Protein AF-A0A920ETT5-F1 (afdb_monomer_lite)

Secondary structure (DSSP, 8-state):
-EEEGGGEES--S--SEEE-TTSBEEE--SS--SEEE-S-----GGGGTTPPSSS--THHHHHHHHHTT--B--B-SS-EE--SSHHHHHHHHHHHHT----

Foldseek 3Di:
DKEFPVQEAPDPQQAFWAADPVQFIDGDPDRHHGIHDLPDDDDDPVLCVPPDPDDDDCVSSQVVCNVVRNHGDDYDPAHGFDCPDPVSVVRVVVCVVVPGDD

Structure (mmCIF, N/CA/C/O backbone):
data_AF-A0A920ETT5-F1
#
_entry.id   AF-A0A920ETT5-F1
#
loop_
_atom_site.group_PDB
_atom_site.id
_atom_site.type_symbol
_atom_site.label_atom_id
_atom_site.label_alt_id
_atom_site.label_comp_id
_atom_site.label_asym_id
_atom_site.label_entity_id
_atom_site.label_seq_id
_atom_site.pdbx_PDB_ins_code
_atom_site.Cartn_x
_atom_site.Cartn_y
_atom_site.Cartn_z
_atom_site.occupancy
_atom_site.B_iso_or_equiv
_atom_site.auth_seq_id
_atom_site.auth_comp_id
_atom_site.auth_asym_id
_atom_site.auth_atom_id
_atom_site.pdbx_PDB_model_num
ATOM 1 N N . MET A 1 1 ? -6.595 -2.916 -0.650 1.00 96.94 1 MET A N 1
ATOM 2 C CA . MET A 1 1 ? -6.793 -2.695 0.792 1.00 96.94 1 MET A CA 1
ATOM 3 C C . MET A 1 1 ? -5.842 -1.613 1.244 1.00 96.94 1 MET A C 1
ATOM 5 O O . MET A 1 1 ? -4.660 -1.668 0.912 1.00 96.94 1 MET A O 1
ATOM 9 N N . LEU A 1 2 ? -6.373 -0.640 1.965 1.00 98.19 2 LEU A N 1
ATOM 10 C CA . LEU A 1 2 ? -5.635 0.454 2.568 1.00 98.19 2 LEU A CA 1
ATOM 11 C C . LEU A 1 2 ? -5.594 0.268 4.076 1.00 98.19 2 LEU A C 1
ATOM 13 O O . LEU A 1 2 ? -6.589 -0.137 4.666 1.00 98.19 2 LEU A O 1
ATOM 17 N N . ALA A 1 3 ? -4.466 0.588 4.690 1.00 98.06 3 ALA A N 1
ATOM 18 C CA . ALA A 1 3 ? -4.363 0.731 6.133 1.00 98.06 3 ALA A CA 1
ATOM 19 C C . ALA A 1 3 ? -4.266 2.224 6.474 1.00 98.06 3 ALA A C 1
ATOM 21 O O . ALA A 1 3 ? -3.455 2.918 5.853 1.00 98.06 3 ALA A O 1
ATOM 22 N N . PRO A 1 4 ? -5.051 2.745 7.434 1.00 97.88 4 PRO A N 1
ATOM 23 C CA . PRO A 1 4 ? -4.809 4.077 7.973 1.00 97.88 4 PRO A CA 1
ATOM 24 C C . PRO A 1 4 ? -3.388 4.155 8.535 1.00 97.88 4 PRO A C 1
ATOM 26 O O . PRO A 1 4 ? -2.979 3.276 9.295 1.00 97.88 4 PRO A O 1
ATOM 29 N N . LEU A 1 5 ? -2.637 5.205 8.200 1.00 97.12 5 LEU A N 1
ATOM 30 C CA . LEU A 1 5 ? -1.266 5.389 8.684 1.00 97.12 5 LEU A CA 1
ATOM 31 C C . LEU A 1 5 ? -1.214 5.379 10.222 1.00 97.12 5 LEU A C 1
ATOM 33 O O . LEU A 1 5 ? -0.328 4.773 10.813 1.00 97.12 5 LEU A O 1
ATOM 37 N N . SER A 1 6 ? -2.231 5.954 10.870 1.00 96.25 6 SER A N 1
ATOM 38 C CA . SER A 1 6 ? -2.400 5.953 12.329 1.00 96.25 6 SER A CA 1
ATOM 39 C C . SER A 1 6 ? -2.634 4.569 12.946 1.00 96.25 6 SER A C 1
ATOM 41 O O . SER A 1 6 ? -2.461 4.408 14.149 1.00 96.25 6 SER A O 1
ATOM 43 N N . ALA A 1 7 ? -3.050 3.582 12.149 1.00 95.88 7 ALA A N 1
ATOM 44 C CA . ALA A 1 7 ? -3.300 2.205 12.576 1.00 95.88 7 ALA A CA 1
ATOM 45 C C . ALA A 1 7 ? -2.163 1.243 12.178 1.00 95.88 7 ALA A C 1
ATOM 47 O O . ALA A 1 7 ? -2.271 0.029 12.388 1.00 95.88 7 ALA A O 1
ATOM 48 N N . CYS A 1 8 ? -1.080 1.770 11.598 1.00 96.81 8 CYS A N 1
ATOM 49 C CA . CYS A 1 8 ? 0.085 0.994 11.199 1.00 96.81 8 CYS A CA 1
ATOM 50 C C . CYS A 1 8 ? 1.055 0.798 12.374 1.00 96.81 8 CYS A C 1
ATOM 52 O O . CYS A 1 8 ? 1.278 1.688 13.190 1.00 96.81 8 CYS A O 1
ATOM 54 N N . THR A 1 9 ? 1.670 -0.377 12.460 1.00 96.38 9 THR A N 1
ATOM 55 C CA . THR A 1 9 ? 2.752 -0.688 13.407 1.00 96.38 9 THR A CA 1
ATOM 56 C C . THR A 1 9 ? 3.957 -1.218 12.634 1.00 96.38 9 THR A C 1
ATOM 58 O O . THR A 1 9 ? 3.784 -2.004 11.706 1.00 96.38 9 THR A O 1
ATOM 61 N N . GLY A 1 10 ? 5.171 -0.787 12.990 1.00 94.69 10 GLY A N 1
ATOM 62 C CA . GLY A 1 10 ? 6.407 -1.208 12.311 1.00 94.69 10 GLY A CA 1
ATOM 63 C C . GLY A 1 10 ? 6.638 -0.576 10.930 1.00 94.69 10 GLY A C 1
ATOM 64 O O . GLY A 1 10 ? 7.531 -1.009 10.210 1.00 94.69 10 GLY A O 1
ATOM 65 N N . TYR A 1 11 ? 5.839 0.424 10.546 1.00 95.19 11 TYR A N 1
ATOM 66 C CA . TYR A 1 11 ? 5.978 1.174 9.296 1.00 95.19 11 TYR A CA 1
ATOM 67 C C . TYR A 1 11 ? 6.471 2.591 9.587 1.00 95.19 11 TYR A C 1
ATOM 69 O O . TYR A 1 11 ? 5.882 3.290 10.408 1.00 95.19 11 TYR A O 1
ATOM 77 N N . ASP A 1 12 ? 7.537 3.003 8.910 1.00 92.25 12 ASP A N 1
ATOM 78 C CA . ASP A 1 12 ? 8.230 4.287 9.075 1.00 92.25 12 ASP A CA 1
ATOM 79 C C . ASP A 1 12 ? 8.047 5.232 7.872 1.00 92.25 12 ASP A C 1
ATOM 81 O O . ASP A 1 12 ? 8.606 6.329 7.827 1.00 92.25 12 ASP A O 1
ATOM 85 N N . GLY A 1 13 ? 7.247 4.816 6.888 1.00 94.75 13 GLY A N 1
ATOM 86 C CA . GLY A 1 13 ? 6.935 5.618 5.715 1.00 94.75 13 GLY A CA 1
ATOM 87 C C . GLY A 1 13 ? 5.889 6.704 5.977 1.00 94.75 13 GLY A C 1
ATOM 88 O O . GLY A 1 13 ? 5.222 6.763 7.005 1.00 94.75 13 GLY A O 1
ATOM 89 N N . GLN A 1 14 ? 5.707 7.560 4.975 1.00 97.31 14 GLN A N 1
ATOM 90 C CA . GLN A 1 14 ? 4.820 8.729 5.028 1.00 97.31 14 GLN A CA 1
ATOM 91 C C . GLN A 1 14 ? 3.465 8.486 4.329 1.00 97.31 14 GLN A C 1
ATOM 93 O O . GLN A 1 14 ? 2.834 9.420 3.840 1.00 97.31 14 GLN A O 1
ATOM 98 N N . GLY A 1 15 ? 3.036 7.227 4.213 1.00 97.69 15 GLY A N 1
ATOM 99 C CA . GLY A 1 15 ? 1.823 6.843 3.486 1.00 97.69 15 GLY A CA 1
ATOM 100 C C . GLY A 1 15 ? 1.984 6.855 1.964 1.00 97.69 15 GLY A C 1
ATOM 101 O O . GLY A 1 15 ? 2.943 7.404 1.422 1.00 97.69 15 GLY A O 1
ATOM 102 N N . ASP A 1 16 ? 1.029 6.250 1.266 1.00 97.56 16 ASP A N 1
ATOM 103 C CA . ASP A 1 16 ? 1.085 5.988 -0.174 1.00 97.56 16 ASP A CA 1
ATOM 104 C C . ASP A 1 16 ? -0.035 6.676 -0.969 1.00 97.56 16 ASP A C 1
ATOM 106 O O . ASP A 1 16 ? 0.186 7.050 -2.128 1.00 97.56 16 ASP A O 1
ATOM 110 N N . PHE A 1 17 ? -1.230 6.818 -0.379 1.00 98.00 17 PHE A N 1
ATOM 111 C CA . PHE A 1 17 ? -2.444 7.226 -1.092 1.00 98.00 17 PHE A CA 1
ATOM 112 C C . PHE A 1 17 ? -3.330 8.198 -0.309 1.00 98.00 17 PHE A C 1
ATOM 114 O O . PHE A 1 17 ? -3.567 8.031 0.888 1.00 98.00 17 PHE A O 1
ATOM 121 N N . ASP A 1 18 ? -3.894 9.151 -1.043 1.00 97.00 18 ASP A N 1
ATOM 122 C CA . ASP A 1 18 ? -5.061 9.929 -0.641 1.00 97.00 18 ASP A CA 1
ATOM 123 C C . ASP A 1 18 ? -6.325 9.250 -1.190 1.00 97.00 18 ASP A C 1
ATOM 125 O O . ASP A 1 18 ? -6.304 8.679 -2.286 1.00 97.00 18 ASP A O 1
ATOM 129 N N . GLN A 1 19 ? -7.425 9.303 -0.435 1.00 96.56 19 GLN A N 1
ATOM 130 C CA . GLN A 1 19 ? -8.716 8.752 -0.847 1.00 96.56 19 GLN A CA 1
ATOM 131 C C . GLN A 1 19 ? -9.744 9.872 -1.012 1.00 96.56 19 GLN A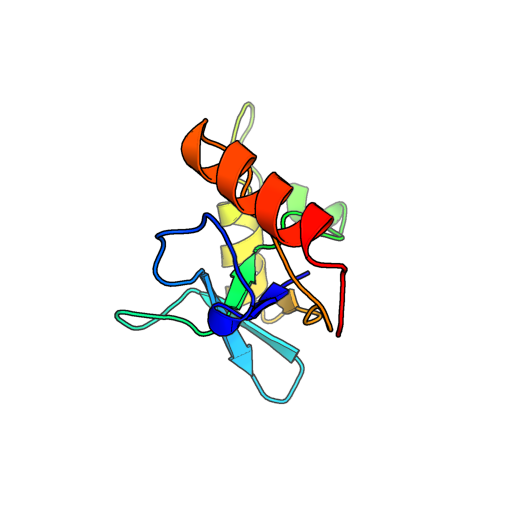 C 1
ATOM 133 O O . GLN A 1 19 ? -9.930 10.713 -0.133 1.00 96.56 19 GLN A O 1
ATOM 138 N N . HIS A 1 20 ? -10.432 9.860 -2.147 1.00 95.31 20 HIS A N 1
ATOM 139 C CA . HIS A 1 20 ? -11.558 10.735 -2.433 1.00 95.31 20 HIS A CA 1
ATOM 140 C C . HIS A 1 20 ? -12.843 10.208 -1.780 1.00 95.31 20 HIS A C 1
ATOM 142 O O . HIS A 1 20 ? -12.971 9.022 -1.487 1.00 95.31 20 HIS A O 1
ATOM 148 N N . ALA A 1 21 ? -13.843 11.077 -1.610 1.00 94.44 21 ALA A N 1
ATOM 149 C CA . ALA A 1 21 ? -15.130 10.706 -1.012 1.00 94.44 21 ALA A CA 1
ATOM 150 C C . ALA A 1 21 ? -15.885 9.596 -1.777 1.00 94.44 21 ALA A C 1
ATOM 152 O O . ALA A 1 21 ? -16.744 8.934 -1.205 1.00 94.44 21 ALA A O 1
ATOM 153 N N . ASP A 1 22 ? -15.570 9.385 -3.057 1.00 94.81 22 ASP A N 1
ATOM 154 C CA . ASP A 1 22 ? -16.127 8.322 -3.903 1.00 94.81 22 ASP A CA 1
ATOM 155 C C . ASP A 1 22 ? -15.295 7.022 -3.884 1.00 94.81 22 ASP A C 1
ATOM 157 O O . ASP A 1 22 ? -15.524 6.119 -4.690 1.00 94.81 22 ASP A O 1
ATOM 161 N N . GLY A 1 23 ? -14.309 6.928 -2.987 1.00 95.44 23 GLY A N 1
ATOM 162 C CA . GLY A 1 23 ? -13.438 5.767 -2.818 1.00 95.44 23 GLY A CA 1
ATOM 163 C C . GLY A 1 23 ? -12.280 5.681 -3.815 1.00 95.44 23 GLY A C 1
ATOM 164 O O . GLY A 1 23 ? -11.463 4.760 -3.706 1.00 95.44 23 GLY A O 1
ATOM 165 N N . ARG A 1 24 ? -12.169 6.617 -4.771 1.00 97.94 24 ARG A N 1
ATOM 166 C CA . ARG A 1 24 ? -11.028 6.673 -5.699 1.00 97.94 24 ARG A CA 1
ATOM 167 C C . ARG A 1 24 ? -9.755 7.061 -4.971 1.00 97.94 24 ARG A C 1
ATOM 169 O O . ARG A 1 24 ? -9.797 7.803 -3.993 1.00 97.94 24 ARG A O 1
ATOM 176 N N . LEU A 1 25 ? -8.620 6.599 -5.486 1.00 98.06 25 LEU A N 1
ATOM 177 C CA . LEU A 1 25 ? -7.308 6.893 -4.918 1.00 98.06 25 LEU A CA 1
ATOM 178 C C . LEU A 1 25 ? -6.444 7.728 -5.852 1.00 98.06 25 LEU A C 1
ATOM 180 O O . LEU A 1 25 ? -6.426 7.517 -7.067 1.00 98.06 25 LEU A O 1
ATOM 184 N N . THR A 1 26 ? -5.636 8.590 -5.247 1.00 95.81 26 THR A N 1
ATOM 185 C CA . THR A 1 26 ? -4.489 9.242 -5.882 1.00 95.81 26 THR A CA 1
ATOM 186 C C . THR A 1 26 ? -3.228 8.940 -5.094 1.00 95.81 26 THR A C 1
ATOM 188 O O . THR A 1 26 ? -3.273 8.754 -3.879 1.00 95.81 26 THR A O 1
ATOM 191 N N . ARG A 1 27 ? -2.079 8.892 -5.776 1.00 95.50 27 ARG A N 1
ATOM 192 C CA . ARG A 1 27 ? -0.777 8.789 -5.099 1.00 95.50 27 ARG A CA 1
ATOM 193 C C . ARG A 1 27 ? -0.584 9.992 -4.180 1.00 95.50 27 ARG A C 1
ATOM 195 O O . ARG A 1 27 ? -1.053 11.074 -4.531 1.00 95.50 27 ARG A O 1
ATOM 202 N N . ARG A 1 28 ? 0.139 9.807 -3.073 1.00 95.75 28 ARG A N 1
ATOM 203 C CA . ARG A 1 28 ? 0.525 10.882 -2.148 1.00 95.75 28 ARG A CA 1
ATOM 204 C C . ARG A 1 28 ? 1.012 12.117 -2.913 1.00 95.75 28 ARG A C 1
ATOM 206 O O . ARG A 1 28 ? 1.999 12.034 -3.642 1.00 95.75 28 ARG A O 1
ATOM 213 N N . GLN A 1 29 ? 0.322 13.244 -2.740 1.00 91.12 29 GLN A N 1
ATOM 214 C CA . GLN A 1 29 ? 0.672 14.517 -3.392 1.00 91.12 29 GLN A CA 1
ATOM 215 C C . GLN A 1 29 ? 1.510 15.452 -2.502 1.00 91.12 29 GLN A C 1
ATOM 217 O O . GLN A 1 29 ? 2.148 16.370 -3.011 1.00 91.12 29 GLN A O 1
ATOM 222 N N . GLY A 1 30 ? 1.501 15.238 -1.183 1.00 91.94 30 GLY A N 1
ATOM 223 C CA . GLY A 1 30 ? 2.224 16.052 -0.200 1.00 91.94 30 GLY A CA 1
ATOM 224 C C . GLY A 1 30 ? 3.367 15.313 0.499 1.00 91.94 30 GLY A C 1
ATOM 225 O O . GLY A 1 30 ? 3.828 14.262 0.050 1.00 91.94 30 GLY A O 1
ATOM 226 N N . GLU A 1 31 ? 3.809 15.863 1.633 1.00 95.12 31 GLU A N 1
ATOM 227 C CA . GLU A 1 31 ? 4.800 15.212 2.50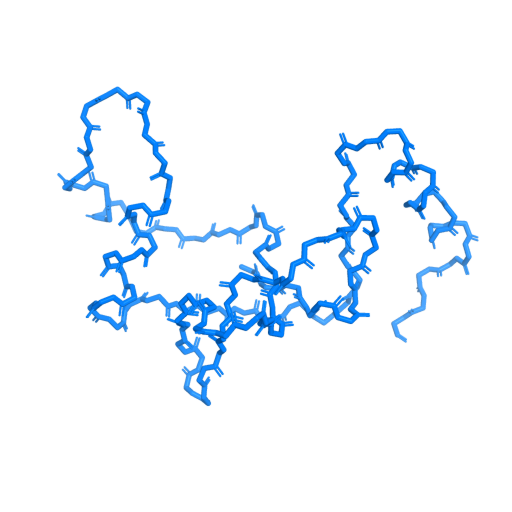2 1.00 95.12 31 GLU A CA 1
ATOM 228 C C . GLU A 1 31 ? 4.269 13.873 3.026 1.00 95.12 31 GLU A C 1
ATOM 230 O O . GLU A 1 31 ? 4.958 12.859 2.938 1.00 95.12 31 GLU A O 1
ATOM 235 N N . GLN A 1 32 ? 3.007 13.848 3.466 1.00 96.44 32 GLN A N 1
ATOM 236 C CA . GLN A 1 32 ? 2.336 12.665 4.002 1.00 96.44 32 GLN A CA 1
ATOM 237 C C . GLN A 1 32 ? 1.006 12.390 3.295 1.00 96.44 32 GLN A C 1
ATOM 239 O O . GLN A 1 32 ? 0.362 13.305 2.785 1.00 96.44 32 GLN A O 1
ATOM 244 N N . ALA A 1 33 ? 0.608 11.120 3.287 1.00 97.62 33 ALA A N 1
ATOM 245 C CA . ALA A 1 33 ? -0.711 10.646 2.890 1.00 97.62 33 ALA A CA 1
ATOM 246 C C . ALA A 1 33 ? -1.327 9.805 4.022 1.00 97.62 33 ALA A C 1
ATOM 248 O O . ALA A 1 33 ? -0.601 9.117 4.744 1.00 97.62 33 ALA A O 1
ATOM 249 N N . PRO A 1 34 ? -2.660 9.816 4.179 1.00 97.12 34 PRO A N 1
ATOM 250 C CA . PRO A 1 34 ? -3.327 9.154 5.296 1.00 97.12 34 PRO A CA 1
ATOM 251 C C . PRO A 1 34 ? -3.341 7.624 5.197 1.00 97.12 34 PRO A C 1
ATOM 253 O O . PRO A 1 34 ? -3.581 6.969 6.212 1.00 97.12 34 PRO A O 1
ATOM 256 N N . PHE A 1 35 ? -3.100 7.042 4.017 1.00 98.25 35 PHE A N 1
ATOM 257 C CA . PHE A 1 35 ? -3.260 5.604 3.799 1.00 98.25 35 PHE A CA 1
ATOM 258 C C . PHE A 1 35 ? -2.022 4.929 3.216 1.00 98.25 35 PHE A C 1
ATOM 260 O O . PHE A 1 35 ? -1.405 5.435 2.281 1.00 98.25 35 PHE A O 1
ATOM 267 N N . VAL A 1 36 ? -1.720 3.738 3.729 1.00 98.06 36 VAL A N 1
ATOM 268 C CA . VAL A 1 36 ? -0.666 2.826 3.263 1.00 98.06 36 VAL A CA 1
ATOM 269 C C . VAL A 1 36 ? -1.293 1.698 2.445 1.00 98.06 36 VAL A C 1
ATOM 271 O O . VAL A 1 36 ? -2.381 1.212 2.774 1.00 98.06 36 VAL A O 1
ATOM 274 N N . PHE A 1 37 ? -0.617 1.236 1.394 1.00 97.62 37 PHE A N 1
ATOM 275 C CA . PHE A 1 37 ? -1.032 0.021 0.697 1.00 97.62 37 PHE A CA 1
ATOM 276 C C . PHE A 1 37 ? -0.811 -1.214 1.576 1.00 97.62 37 PHE A C 1
ATOM 278 O O . PHE A 1 37 ? 0.316 -1.635 1.821 1.00 97.62 37 PHE A O 1
ATOM 285 N N . GLY A 1 38 ? -1.904 -1.851 1.998 1.00 95.81 38 GLY A N 1
ATOM 286 C CA . GLY A 1 38 ? -1.866 -2.959 2.955 1.00 95.81 38 GLY A CA 1
ATOM 287 C C . GLY A 1 38 ? -1.452 -4.319 2.379 1.00 95.81 38 GLY A C 1
ATOM 288 O O . GLY A 1 38 ? -1.573 -5.323 3.078 1.00 95.81 38 GLY A O 1
ATOM 289 N N . GLY A 1 39 ? -1.024 -4.388 1.113 1.00 94.75 39 GLY A N 1
ATOM 290 C CA . GLY A 1 39 ? -0.535 -5.617 0.469 1.00 94.75 39 GLY A CA 1
ATOM 291 C C . GLY A 1 39 ? -1.605 -6.524 -0.155 1.00 94.75 39 GLY A C 1
ATOM 292 O O . GLY A 1 39 ? -1.259 -7.508 -0.803 1.00 94.75 39 GLY A O 1
ATOM 293 N N . VAL A 1 40 ? -2.895 -6.195 -0.017 1.00 96.12 40 VAL A N 1
ATOM 294 C CA . VAL A 1 40 ? -4.009 -6.952 -0.621 1.00 96.12 40 VAL A CA 1
ATOM 295 C C . VAL A 1 40 ? -4.672 -6.128 -1.716 1.00 96.12 40 VAL A C 1
ATOM 297 O O . VAL A 1 40 ? -5.023 -4.963 -1.509 1.00 96.12 40 VAL A O 1
ATOM 300 N N . GLN A 1 41 ? -4.889 -6.743 -2.875 1.00 97.38 41 GLN A N 1
ATOM 301 C CA . GLN A 1 41 ? -5.459 -6.091 -4.048 1.00 97.38 41 GLN A CA 1
ATOM 302 C C . GLN A 1 41 ? -6.242 -7.062 -4.928 1.00 97.38 41 GLN A C 1
ATOM 304 O O . GLN A 1 41 ? -5.982 -8.263 -4.932 1.00 97.38 41 GLN A O 1
ATOM 309 N N . VAL A 1 42 ? -7.155 -6.506 -5.720 1.00 97.50 42 VAL A N 1
ATOM 310 C CA . VAL A 1 42 ? -7.850 -7.198 -6.805 1.00 97.50 42 VAL A CA 1
ATOM 311 C C . VAL A 1 42 ? -7.584 -6.404 -8.075 1.00 97.50 42 VAL A C 1
ATOM 313 O O . VAL A 1 42 ? -7.891 -5.216 -8.133 1.00 97.50 42 VAL A O 1
ATOM 316 N N . LEU A 1 43 ? -6.984 -7.047 -9.076 1.00 96.88 43 LEU A N 1
ATOM 317 C CA . LEU A 1 43 ? -6.613 -6.415 -10.340 1.00 96.88 43 LEU A CA 1
ATOM 318 C C . LEU A 1 43 ? -7.333 -7.103 -11.498 1.00 96.88 43 LEU A C 1
ATOM 320 O O . LEU A 1 43 ? -7.401 -8.329 -11.559 1.00 96.88 43 LEU A O 1
ATOM 324 N N . SER A 1 44 ? -7.853 -6.305 -12.430 1.00 96.25 44 SER A N 1
ATOM 325 C CA . SER A 1 44 ? -8.389 -6.824 -13.690 1.00 96.25 44 SER A CA 1
ATOM 326 C C . SER A 1 44 ? -7.250 -7.389 -14.548 1.00 96.25 44 SER A C 1
ATOM 328 O O . SER A 1 44 ? -6.226 -6.713 -14.669 1.00 96.25 44 SER A O 1
ATOM 330 N N . PRO A 1 45 ? -7.418 -8.544 -15.220 1.00 96.44 45 PRO A N 1
ATOM 331 C CA . PRO A 1 45 ? -6.434 -9.044 -16.182 1.00 96.44 45 PRO A CA 1
ATOM 332 C C . PRO A 1 45 ? -6.075 -8.021 -17.272 1.00 96.44 45 PRO A C 1
ATOM 334 O O . PRO A 1 45 ? -4.913 -7.907 -17.646 1.00 96.44 45 PRO A O 1
ATOM 337 N N . ALA A 1 46 ? -7.044 -7.209 -17.711 1.00 95.19 46 ALA A N 1
ATOM 338 C CA . ALA A 1 46 ? -6.827 -6.175 -18.727 1.00 95.19 46 ALA A CA 1
ATOM 339 C C . ALA A 1 46 ? -5.832 -5.084 -18.283 1.00 95.19 46 ALA A C 1
ATOM 341 O O . ALA A 1 46 ? -5.212 -4.425 -19.110 1.00 95.19 46 ALA A O 1
ATOM 342 N N . ALA A 1 47 ? -5.627 -4.909 -16.972 1.00 94.81 47 ALA A N 1
ATOM 343 C CA . ALA A 1 47 ? -4.652 -3.954 -16.450 1.00 94.81 47 ALA A CA 1
ATOM 344 C C . ALA A 1 47 ? -3.197 -4.334 -16.792 1.00 94.81 47 ALA A C 1
ATOM 346 O O . ALA A 1 47 ? -2.303 -3.497 -16.691 1.00 94.81 47 ALA A O 1
ATOM 347 N N . PHE A 1 48 ? -2.962 -5.584 -17.206 1.00 95.62 48 PHE A N 1
ATOM 348 C CA . PHE A 1 48 ? -1.644 -6.104 -17.558 1.00 95.62 48 PHE A CA 1
ATOM 349 C C . PHE A 1 48 ? -1.325 -6.004 -19.056 1.00 95.62 48 PHE A C 1
ATOM 351 O O . PHE A 1 48 ? -0.166 -6.157 -19.431 1.00 95.62 48 PHE A O 1
ATOM 358 N N . GLU A 1 49 ? -2.305 -5.712 -19.917 1.00 93.75 49 GLU A N 1
ATOM 359 C CA . GLU A 1 49 ? -2.137 -5.722 -21.383 1.00 93.75 49 GLU A CA 1
ATOM 360 C C . GLU A 1 49 ? -1.062 -4.742 -21.881 1.00 93.75 49 GLU A C 1
ATOM 362 O O . GLU A 1 49 ? -0.381 -5.021 -22.863 1.00 93.75 49 GLU A O 1
ATOM 367 N N . ALA A 1 50 ? -0.874 -3.620 -21.181 1.00 88.69 50 ALA A N 1
ATOM 368 C CA . ALA A 1 50 ? 0.114 -2.591 -21.510 1.00 88.69 50 ALA A CA 1
ATOM 369 C C . ALA A 1 50 ? 1.372 -2.631 -20.616 1.00 88.69 50 ALA A C 1
ATOM 371 O O . ALA A 1 50 ? 2.097 -1.638 -20.526 1.00 88.69 50 ALA A O 1
ATOM 372 N N . THR A 1 51 ? 1.622 -3.740 -19.909 1.00 94.06 51 THR A N 1
ATOM 373 C CA . THR A 1 51 ? 2.781 -3.851 -19.004 1.00 94.06 51 THR A CA 1
ATOM 374 C C . THR A 1 51 ? 4.068 -4.261 -19.734 1.00 94.06 51 THR A C 1
ATOM 376 O O . THR A 1 51 ? 4.008 -4.914 -20.777 1.00 94.06 51 THR A O 1
ATOM 379 N N . PRO A 1 52 ? 5.255 -3.870 -19.223 1.00 93.88 52 PRO A N 1
ATOM 380 C CA . PRO A 1 52 ? 6.530 -4.270 -19.813 1.00 93.88 52 PRO A CA 1
ATOM 381 C C . PRO A 1 52 ? 6.751 -5.786 -19.797 1.00 93.88 52 PRO A C 1
ATOM 383 O O . PRO A 1 52 ? 6.320 -6.486 -18.884 1.00 93.88 52 PRO A O 1
ATOM 386 N N . ASN A 1 53 ? 7.526 -6.281 -20.764 1.00 92.94 53 ASN A N 1
ATOM 387 C CA . ASN A 1 53 ? 8.026 -7.655 -20.725 1.00 92.94 53 ASN A CA 1
ATOM 388 C C . ASN A 1 53 ? 9.041 -7.833 -19.582 1.00 92.94 53 ASN A C 1
ATOM 390 O O . ASN A 1 53 ? 9.923 -6.994 -19.395 1.00 92.94 53 ASN A O 1
ATOM 394 N N . GLY A 1 54 ? 8.975 -8.968 -18.881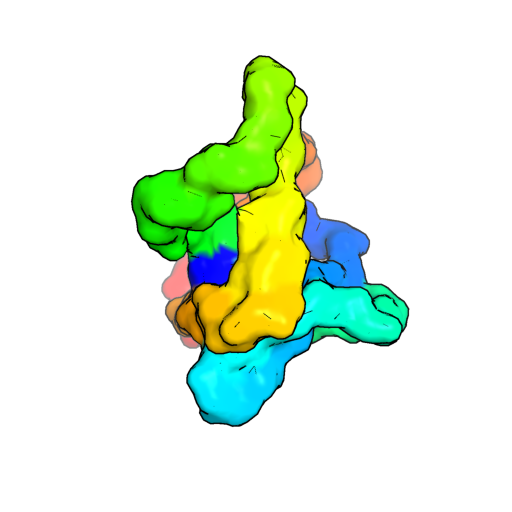 1.00 95.25 54 GLY A N 1
ATOM 395 C CA . GLY A 1 54 ? 9.884 -9.292 -17.775 1.00 95.25 54 GLY A CA 1
ATOM 396 C C . GLY A 1 54 ? 9.396 -8.775 -16.419 1.00 95.25 54 GLY A C 1
ATOM 397 O O . GLY A 1 54 ? 8.205 -8.561 -16.220 1.00 95.25 54 GLY A O 1
ATOM 398 N N . ALA A 1 55 ? 10.308 -8.625 -15.455 1.00 96.69 55 ALA A N 1
ATOM 399 C CA . ALA A 1 55 ? 9.963 -8.096 -14.137 1.00 96.69 55 ALA A CA 1
ATOM 400 C C . ALA A 1 55 ? 9.686 -6.586 -14.213 1.00 96.69 55 ALA A C 1
ATOM 402 O O . ALA A 1 55 ? 10.503 -5.828 -14.736 1.00 96.69 55 ALA A O 1
ATOM 403 N N . PHE A 1 56 ? 8.560 -6.145 -13.653 1.00 96.25 56 PHE A N 1
ATOM 404 C CA . PHE A 1 56 ? 8.176 -4.734 -13.595 1.00 96.25 56 PHE A CA 1
ATOM 405 C C . PHE A 1 56 ? 7.488 -4.392 -12.268 1.00 96.25 56 PHE A C 1
ATOM 407 O O . PHE A 1 56 ? 7.037 -5.268 -11.529 1.00 96.25 56 PHE A O 1
ATOM 414 N N . SER A 1 57 ? 7.405 -3.095 -11.960 1.00 95.75 57 SER A N 1
ATOM 415 C CA . SER A 1 57 ? 6.707 -2.601 -10.771 1.00 95.75 57 SER A CA 1
ATOM 416 C C . SER A 1 57 ? 5.200 -2.502 -11.002 1.00 95.75 57 SER A C 1
ATOM 418 O O . SER A 1 57 ? 4.754 -1.883 -11.968 1.00 95.75 57 SER A O 1
ATOM 420 N N . LEU A 1 58 ? 4.403 -2.999 -10.056 1.00 95.94 58 LEU A N 1
ATOM 421 C CA . LEU A 1 58 ? 2.946 -2.822 -10.069 1.00 95.94 58 LEU A CA 1
ATOM 422 C C . LEU A 1 58 ? 2.505 -1.353 -9.995 1.00 95.94 58 LEU A C 1
ATOM 424 O O . LEU A 1 58 ? 1.376 -1.045 -10.368 1.00 95.94 58 LEU A O 1
ATOM 428 N N . ASN A 1 59 ? 3.394 -0.434 -9.603 1.00 95.12 59 ASN A N 1
ATOM 429 C CA . ASN A 1 59 ? 3.094 0.995 -9.633 1.00 95.12 59 ASN A CA 1
ATOM 430 C C . ASN A 1 59 ? 2.690 1.480 -11.032 1.00 95.12 59 ASN A C 1
ATOM 432 O O . ASN A 1 59 ? 1.820 2.333 -11.120 1.00 95.12 59 ASN A O 1
ATOM 436 N N . HIS A 1 60 ? 3.198 0.880 -12.118 1.00 95.06 60 HIS A N 1
ATOM 437 C CA . HIS A 1 60 ? 2.742 1.217 -13.475 1.00 95.06 60 HIS A CA 1
ATOM 438 C C . HIS A 1 60 ? 1.235 0.999 -13.663 1.00 95.06 60 HIS A C 1
ATOM 440 O O . HIS A 1 60 ? 0.558 1.812 -14.293 1.00 95.06 60 HIS A O 1
ATOM 446 N N . ILE A 1 61 ? 0.703 -0.081 -13.087 1.00 96.19 61 ILE A N 1
ATOM 447 C CA . ILE A 1 61 ? -0.727 -0.386 -13.131 1.00 96.19 61 ILE A CA 1
ATOM 448 C C . ILE A 1 61 ? -1.500 0.616 -12.272 1.00 96.19 61 ILE A C 1
ATOM 450 O O . ILE A 1 61 ? -2.525 1.132 -12.712 1.00 96.19 61 ILE A O 1
ATOM 454 N N . TYR A 1 62 ? -1.007 0.923 -11.069 1.00 96.38 62 TYR A N 1
ATOM 455 C CA . TYR A 1 62 ? -1.672 1.868 -10.169 1.00 96.38 62 TYR A CA 1
ATOM 456 C C . TYR A 1 62 ? -1.713 3.278 -10.753 1.00 96.38 62 TYR A C 1
ATOM 458 O O . TYR A 1 62 ? -2.760 3.915 -10.712 1.00 96.38 62 TYR A O 1
ATOM 466 N N . ASP A 1 63 ? -0.613 3.743 -11.338 1.00 94.75 63 ASP A N 1
ATOM 467 C CA . ASP A 1 63 ? -0.515 5.076 -11.924 1.00 94.75 63 ASP A CA 1
ATOM 468 C C . ASP A 1 63 ? -1.434 5.193 -13.157 1.00 94.75 63 ASP A C 1
ATOM 470 O O . ASP A 1 63 ? -2.171 6.171 -13.291 1.00 94.75 63 ASP A O 1
ATOM 474 N N . SER A 1 64 ? -1.488 4.161 -14.011 1.00 95.12 64 SER A N 1
ATOM 475 C CA . SER A 1 64 ? -2.425 4.100 -15.147 1.00 95.12 64 SER A CA 1
ATOM 476 C C . SER A 1 64 ? -3.892 4.067 -14.694 1.00 95.12 64 SER A C 1
ATOM 478 O O . SER A 1 64 ? -4.742 4.799 -15.216 1.00 95.12 64 SER A O 1
ATOM 480 N N . ALA A 1 65 ? -4.201 3.260 -13.676 1.00 96.38 65 ALA A N 1
ATOM 481 C CA . ALA A 1 65 ? -5.536 3.188 -13.100 1.00 96.38 65 ALA A CA 1
ATOM 482 C C . ALA A 1 65 ? -5.934 4.514 -12.434 1.00 96.38 65 ALA A C 1
ATOM 484 O O . ALA A 1 65 ? -7.064 4.961 -12.607 1.00 96.38 65 ALA A O 1
ATOM 485 N N . ALA A 1 66 ? -5.029 5.190 -11.724 1.00 95.94 66 ALA A N 1
ATOM 486 C CA . ALA A 1 66 ? -5.292 6.498 -11.129 1.00 95.94 66 ALA A CA 1
ATOM 487 C C . ALA A 1 66 ? -5.571 7.553 -12.212 1.00 95.94 66 ALA A C 1
ATOM 489 O O . ALA A 1 66 ? -6.583 8.253 -12.139 1.00 95.94 66 ALA A O 1
ATOM 490 N N . ALA A 1 67 ? -4.746 7.597 -13.267 1.00 94.44 67 ALA A N 1
ATOM 491 C CA . ALA A 1 67 ? -4.897 8.528 -14.388 1.00 94.44 67 ALA A CA 1
ATOM 492 C C . ALA A 1 67 ? -6.230 8.362 -15.140 1.00 94.44 67 ALA A C 1
ATOM 494 O O . ALA A 1 67 ? -6.798 9.335 -15.629 1.00 94.44 67 ALA A O 1
ATOM 495 N N . THR A 1 68 ? -6.754 7.136 -15.206 1.00 94.88 68 THR A N 1
ATOM 496 C CA . THR A 1 68 ? -8.038 6.818 -15.857 1.00 94.88 68 THR A CA 1
ATOM 497 C C . THR A 1 68 ? -9.221 6.763 -14.890 1.00 94.88 68 THR A C 1
ATOM 499 O O . THR A 1 68 ? -10.349 6.493 -15.301 1.00 94.88 68 THR A O 1
ATOM 502 N N . GLY A 1 69 ? -8.995 7.023 -13.600 1.00 95.38 69 GLY A N 1
ATOM 503 C CA . GLY A 1 69 ? -10.048 7.022 -12.593 1.00 95.38 69 GLY A CA 1
ATOM 504 C C . GLY A 1 69 ? -10.592 5.662 -12.197 1.00 95.38 69 GLY A C 1
ATOM 505 O O . GLY A 1 69 ? -11.747 5.545 -11.805 1.00 95.38 69 GLY A O 1
ATOM 506 N N . ARG A 1 70 ? -9.762 4.634 -12.328 1.00 96.81 70 ARG A N 1
ATOM 507 C CA . ARG A 1 70 ? -10.083 3.231 -12.076 1.00 96.81 70 ARG A CA 1
ATOM 508 C C . ARG A 1 70 ? -9.367 2.651 -10.859 1.00 96.81 70 ARG A C 1
ATOM 510 O O . ARG A 1 70 ? -9.537 1.466 -10.587 1.00 96.81 70 ARG A O 1
ATOM 517 N N . LEU A 1 71 ? -8.589 3.456 -10.136 1.00 98.19 71 LEU A N 1
ATOM 518 C CA . LEU A 1 71 ? -7.954 3.052 -8.885 1.00 98.19 71 LEU A CA 1
ATOM 519 C C . LEU A 1 71 ? -8.860 3.384 -7.694 1.00 98.19 71 LEU A C 1
ATOM 521 O O . LEU A 1 71 ? -9.181 4.550 -7.469 1.00 98.19 71 LEU A O 1
ATOM 525 N N . TYR A 1 72 ? -9.230 2.357 -6.932 1.00 98.31 72 TYR A N 1
ATOM 526 C CA . TYR A 1 72 ? -10.094 2.447 -5.753 1.00 98.31 72 TYR A CA 1
ATOM 527 C C . TYR A 1 72 ? -9.452 1.739 -4.560 1.00 98.31 72 TYR A C 1
ATOM 529 O O . TYR A 1 72 ? -8.616 0.846 -4.731 1.00 98.31 72 TYR A O 1
ATOM 537 N N . GLY A 1 73 ? -9.858 2.127 -3.354 1.00 96.88 73 GLY A N 1
ATOM 538 C CA . GLY A 1 73 ? -9.379 1.533 -2.113 1.00 96.88 73 GLY A CA 1
ATOM 539 C C . GLY A 1 73 ? -10.506 1.241 -1.140 1.00 96.88 73 GLY A C 1
ATOM 540 O O . GLY A 1 73 ? -11.395 2.059 -0.961 1.00 96.88 73 GLY A O 1
ATOM 541 N N . GLU A 1 74 ? -10.401 0.097 -0.472 1.00 96.75 74 GLU A N 1
ATOM 542 C CA . GLU A 1 74 ? -11.179 -0.231 0.723 1.00 96.75 74 GLU A CA 1
ATOM 543 C C . GLU A 1 74 ? -10.271 -0.095 1.942 1.00 96.75 74 GLU A C 1
ATOM 545 O O . GLU A 1 74 ? -9.165 -0.658 1.947 1.00 96.75 74 GLU A O 1
ATOM 550 N N . VAL A 1 75 ? -10.719 0.671 2.937 1.00 97.12 75 VAL A N 1
ATOM 551 C CA . 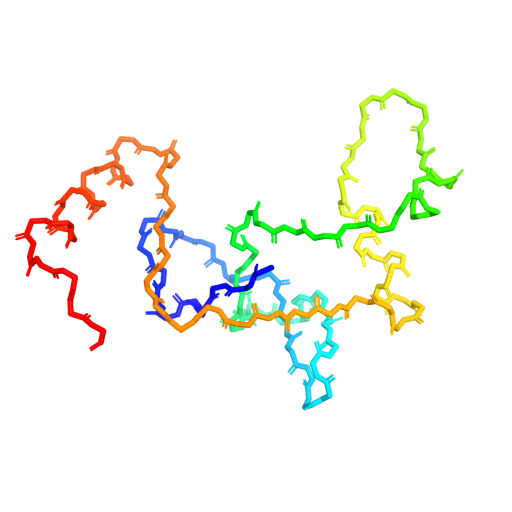VAL A 1 75 ? -9.970 0.947 4.169 1.00 97.12 75 VAL A CA 1
ATOM 552 C C . VAL A 1 75 ? -10.211 -0.179 5.167 1.00 97.12 75 VAL A C 1
ATOM 554 O O . VAL A 1 75 ? -11.348 -0.546 5.447 1.00 97.12 75 VAL A O 1
ATOM 557 N N . LEU A 1 76 ? -9.124 -0.735 5.694 1.00 96.81 76 LEU A N 1
ATOM 558 C CA . LEU A 1 76 ? -9.156 -1.727 6.756 1.00 96.81 76 LEU A CA 1
ATOM 559 C C . LEU A 1 76 ? -9.699 -1.092 8.040 1.00 96.81 76 LEU A C 1
ATOM 561 O O . LEU A 1 76 ? -9.095 -0.160 8.573 1.00 96.81 76 LEU A O 1
ATOM 565 N N . ASP A 1 77 ? -10.788 -1.654 8.555 1.00 95.06 77 ASP A N 1
ATOM 566 C CA . ASP A 1 77 ? -11.253 -1.416 9.920 1.00 95.06 77 ASP A CA 1
ATOM 567 C C . ASP A 1 77 ? -10.507 -2.356 10.876 1.00 95.06 77 ASP A C 1
ATOM 569 O O . ASP A 1 77 ? -10.936 -3.476 11.163 1.00 95.06 77 ASP A O 1
ATOM 573 N N . GLY A 1 78 ? -9.297 -1.948 11.255 1.00 92.38 78 GLY A N 1
ATOM 574 C CA . GLY A 1 78 ? -8.426 -2.731 12.119 1.00 92.38 78 GLY A CA 1
ATOM 575 C C . GLY A 1 78 ? -6.965 -2.304 12.051 1.00 92.38 78 GLY A C 1
ATOM 576 O O . GLY A 1 78 ? -6.594 -1.304 11.433 1.00 92.38 78 GLY A O 1
ATOM 577 N N . ARG A 1 79 ? -6.111 -3.095 12.703 1.00 93.38 79 ARG A N 1
ATOM 578 C CA . ARG A 1 79 ? -4.667 -2.848 12.768 1.00 93.38 79 ARG A CA 1
ATOM 579 C C . ARG A 1 79 ? -3.941 -3.474 11.588 1.00 93.38 79 ARG A C 1
ATOM 581 O O . ARG A 1 79 ? -4.226 -4.606 11.201 1.00 93.38 79 ARG A O 1
ATOM 588 N N . TRP A 1 80 ? -2.933 -2.772 11.083 1.00 96.56 80 TRP A N 1
ATOM 589 C CA . TRP A 1 80 ? -2.016 -3.300 10.078 1.00 96.56 80 TRP A CA 1
ATOM 590 C C . TRP A 1 80 ? -0.581 -3.274 10.604 1.00 96.56 80 TRP A C 1
ATOM 592 O O . TRP A 1 80 ? -0.163 -2.332 11.275 1.00 96.56 80 TRP A O 1
ATOM 602 N N . MET A 1 81 ? 0.180 -4.328 10.324 1.00 96.44 81 MET A N 1
ATOM 603 C CA . MET A 1 81 ? 1.531 -4.511 10.850 1.00 96.44 81 MET A CA 1
ATOM 604 C C . MET A 1 81 ? 2.502 -4.729 9.694 1.00 96.44 81 MET A C 1
ATOM 606 O O . MET A 1 81 ? 2.341 -5.672 8.917 1.00 96.44 81 MET A O 1
ATOM 610 N N . HIS A 1 82 ? 3.523 -3.880 9.596 1.00 96.12 82 HIS A N 1
ATOM 611 C CA . HIS A 1 82 ? 4.635 -4.083 8.683 1.00 96.12 82 HIS A CA 1
ATOM 612 C C . HIS A 1 82 ? 5.712 -4.926 9.364 1.00 96.12 82 HIS A C 1
ATOM 614 O O . HIS A 1 82 ? 6.387 -4.485 10.290 1.00 96.12 82 HIS A O 1
ATOM 620 N N . VAL A 1 83 ? 5.867 -6.163 8.898 1.00 96.12 83 VAL A N 1
ATOM 621 C CA . VAL A 1 83 ? 6.749 -7.166 9.514 1.00 96.12 83 VAL A CA 1
ATOM 622 C C . VAL A 1 83 ? 7.916 -7.484 8.573 1.00 96.12 83 VAL A C 1
ATOM 624 O O . VAL A 1 83 ? 8.122 -8.625 8.168 1.00 96.12 83 VAL A O 1
ATOM 627 N N . GLY A 1 84 ? 8.626 -6.438 8.136 1.00 92.88 84 GLY A N 1
ATOM 628 C CA . GLY A 1 84 ? 9.744 -6.538 7.184 1.00 92.88 84 GLY A CA 1
ATOM 629 C C . GLY A 1 84 ? 11.136 -6.560 7.824 1.00 92.88 84 GLY A C 1
ATOM 630 O O . GLY A 1 84 ? 12.098 -6.973 7.179 1.00 92.88 84 GLY A O 1
ATOM 631 N N . THR A 1 85 ? 11.252 -6.134 9.083 1.00 95.00 85 THR A N 1
ATOM 632 C CA . THR A 1 85 ? 12.514 -6.026 9.831 1.00 95.00 85 THR A CA 1
ATOM 633 C C . THR A 1 85 ? 12.427 -6.774 11.165 1.00 95.00 85 THR A C 1
ATOM 635 O O . THR A 1 85 ? 11.316 -7.042 11.637 1.00 95.00 85 THR A O 1
ATOM 638 N N . PRO A 1 86 ? 13.562 -7.108 11.812 1.00 95.81 86 PRO A N 1
ATOM 639 C CA . PRO A 1 86 ? 13.559 -7.682 13.159 1.00 95.81 86 PRO A CA 1
ATOM 640 C C . PRO A 1 86 ? 12.780 -6.835 14.178 1.00 95.81 86 PRO A C 1
ATOM 642 O O . PRO A 1 86 ? 12.028 -7.374 14.987 1.00 95.81 86 PRO A O 1
ATOM 645 N N . GLU A 1 87 ? 12.894 -5.510 14.100 1.00 95.81 87 GLU A N 1
ATOM 646 C CA . GLU A 1 87 ? 12.160 -4.572 14.953 1.00 95.81 87 GLU A CA 1
ATOM 647 C C . GLU A 1 87 ? 10.652 -4.627 14.668 1.00 95.81 87 GLU A C 1
ATOM 649 O O . GLU A 1 87 ? 9.845 -4.643 15.596 1.00 95.81 87 GLU A O 1
ATOM 654 N N . GLY A 1 88 ? 10.261 -4.732 13.392 1.00 95.69 88 GLY A N 1
ATOM 655 C CA . GLY A 1 88 ? 8.864 -4.904 12.986 1.00 95.69 88 GLY A CA 1
ATOM 656 C C . GLY A 1 88 ? 8.255 -6.220 13.481 1.00 95.69 88 GLY A C 1
ATOM 657 O O . GLY A 1 88 ? 7.091 -6.247 13.881 1.00 95.69 88 GLY A O 1
ATOM 658 N N . VAL A 1 89 ? 9.042 -7.303 13.527 1.00 97.12 89 VAL A N 1
ATOM 659 C CA . VAL A 1 89 ? 8.632 -8.580 14.145 1.00 97.12 89 VAL A CA 1
ATOM 660 C C . VAL A 1 89 ? 8.357 -8.395 15.630 1.00 97.12 89 VAL A C 1
ATOM 662 O O . VAL A 1 89 ? 7.307 -8.826 16.105 1.00 97.12 89 VAL A O 1
ATOM 665 N N . HIS A 1 90 ? 9.265 -7.743 16.355 1.00 96.25 90 HIS A N 1
ATOM 666 C CA . HIS A 1 90 ? 9.092 -7.514 17.785 1.00 96.25 90 HIS A CA 1
ATOM 667 C C . HIS A 1 90 ? 7.844 -6.672 18.076 1.00 96.25 90 HIS A C 1
ATOM 669 O O . HIS A 1 90 ? 6.993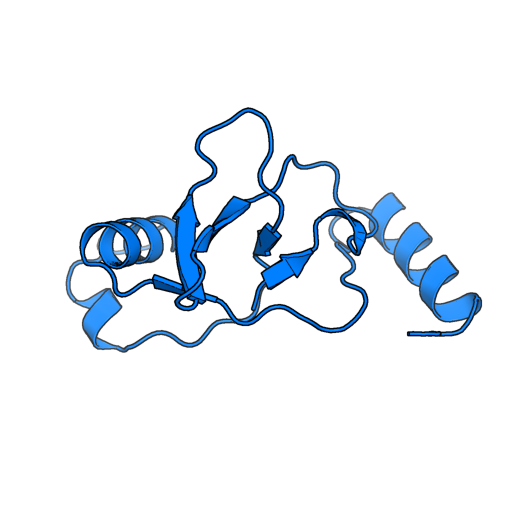 -7.086 18.861 1.00 96.25 90 HIS A O 1
ATOM 675 N N . ALA A 1 91 ? 7.673 -5.559 17.358 1.00 95.25 91 ALA A N 1
ATOM 676 C CA . ALA A 1 91 ? 6.501 -4.701 17.497 1.00 95.25 91 ALA A CA 1
ATOM 677 C C . ALA A 1 91 ? 5.191 -5.459 17.210 1.00 95.25 91 ALA A C 1
ATOM 679 O O . ALA A 1 91 ? 4.212 -5.316 17.939 1.00 95.25 91 ALA A O 1
ATOM 680 N N . ALA A 1 92 ? 5.159 -6.318 16.185 1.00 95.94 92 ALA A N 1
ATOM 681 C CA . ALA A 1 92 ? 3.988 -7.146 15.899 1.00 95.94 92 ALA A CA 1
ATOM 682 C C . ALA A 1 92 ? 3.691 -8.157 17.024 1.00 95.94 92 ALA A C 1
ATOM 684 O O . ALA A 1 92 ? 2.530 -8.375 17.370 1.00 95.94 92 ALA A O 1
ATOM 685 N N . GLN A 1 93 ? 4.718 -8.759 17.629 1.00 96.00 93 GLN A N 1
ATOM 686 C CA . GLN A 1 93 ? 4.550 -9.682 18.757 1.00 96.00 93 GLN A CA 1
ATOM 687 C C . GLN A 1 93 ? 3.963 -8.989 19.991 1.00 96.00 93 GLN A C 1
ATOM 689 O O . GLN A 1 93 ? 3.073 -9.553 20.627 1.00 96.00 93 GLN A O 1
ATOM 694 N N . GLU A 1 94 ? 4.408 -7.772 20.308 1.00 95.12 94 GLU A N 1
ATOM 695 C CA . GLU A 1 94 ? 3.860 -6.978 21.417 1.00 95.12 94 GLU A CA 1
ATOM 696 C C . GLU A 1 94 ? 2.370 -6.685 21.217 1.00 95.12 94 GLU A C 1
ATOM 698 O O . GLU A 1 94 ? 1.566 -6.866 22.132 1.00 95.12 94 GLU A O 1
ATOM 703 N N . VAL A 1 95 ? 1.989 -6.311 19.993 1.00 93.06 95 VAL A N 1
ATOM 704 C CA . VAL A 1 95 ? 0.593 -6.065 19.607 1.00 93.06 95 VAL A CA 1
ATOM 705 C C . VAL A 1 95 ? -0.277 -7.304 19.775 1.00 93.06 95 VAL A C 1
ATOM 707 O O . VAL A 1 95 ? -1.393 -7.220 20.289 1.00 93.06 95 VAL A O 1
ATOM 710 N N . LEU A 1 96 ? 0.221 -8.462 19.349 1.00 93.31 96 LEU A N 1
ATOM 711 C CA . LEU A 1 96 ? -0.498 -9.722 19.510 1.00 93.31 96 LEU A CA 1
ATOM 712 C C . LEU A 1 96 ? -0.617 -10.117 20.989 1.00 93.31 96 LEU A C 1
ATOM 714 O O . LEU A 1 96 ? -1.662 -10.616 21.404 1.00 93.31 96 LEU A O 1
ATOM 718 N N . ALA A 1 97 ? 0.419 -9.862 21.792 1.00 93.31 97 ALA A N 1
ATOM 719 C CA . ALA A 1 97 ? 0.435 -10.170 23.218 1.00 93.31 97 ALA A CA 1
ATOM 720 C C . ALA A 1 97 ? -0.488 -9.259 24.048 1.00 93.31 97 ALA A C 1
ATOM 722 O O . ALA A 1 97 ? -1.049 -9.719 25.042 1.00 93.31 97 ALA A O 1
ATOM 723 N N . SER A 1 98 ? -0.692 -7.998 23.644 1.00 87.56 98 SER A N 1
ATOM 724 C CA . SER A 1 98 ? -1.598 -7.063 24.333 1.00 87.56 98 SER A CA 1
ATOM 725 C C . SER A 1 98 ? -3.088 -7.370 24.135 1.00 87.56 98 SER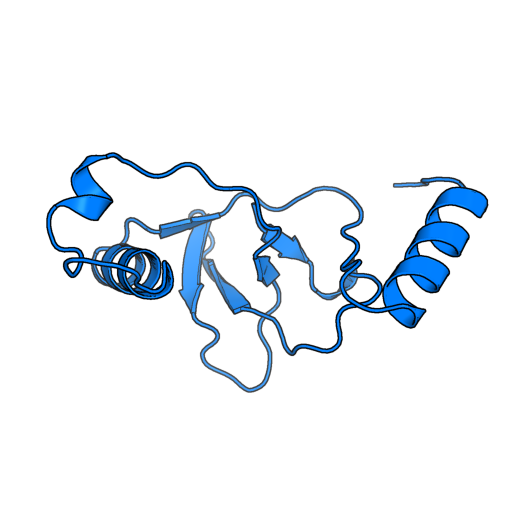 A C 1
ATOM 727 O O . SER A 1 98 ? -3.932 -6.718 24.747 1.00 87.56 98 SER A O 1
ATOM 729 N N . GLY A 1 99 ? -3.418 -8.346 23.281 1.00 77.00 99 GLY A N 1
ATOM 730 C CA . GLY A 1 99 ? -4.774 -8.585 22.799 1.00 77.00 99 GLY A CA 1
ATOM 731 C C . GLY A 1 99 ? -5.143 -7.617 21.672 1.00 77.00 99 GLY A C 1
ATOM 732 O O . GLY A 1 99 ? -4.852 -6.421 21.727 1.00 77.00 99 GLY A O 1
ATOM 733 N N . LEU A 1 100 ? -5.780 -8.142 20.623 1.00 67.69 100 LEU A N 1
ATOM 734 C CA . LEU A 1 100 ? -6.342 -7.333 19.541 1.00 67.69 100 LEU A CA 1
ATOM 735 C C . LEU A 1 100 ? -7.666 -6.734 20.027 1.00 67.69 100 LEU A C 1
ATOM 737 O O . LEU A 1 100 ? -8.711 -7.372 19.929 1.00 67.69 100 LEU A O 1
ATOM 741 N N . SER A 1 101 ? -7.612 -5.531 20.586 1.00 58.09 101 SER A N 1
ATOM 742 C CA . SER A 1 101 ? -8.806 -4.709 20.792 1.00 58.09 101 SER A CA 1
ATOM 743 C C . SER A 1 101 ? -8.947 -3.782 19.584 1.00 58.09 101 SER A C 1
ATOM 745 O O . SER A 1 101 ? -7.983 -3.082 19.263 1.00 58.09 101 SER A O 1
ATOM 747 N N . ASN A 1 102 ? -10.097 -3.838 18.900 1.00 53.53 102 ASN A N 1
ATOM 748 C CA . ASN A 1 102 ? -10.478 -2.869 17.861 1.00 53.53 102 ASN A CA 1
ATOM 749 C C . ASN A 1 102 ? -10.739 -1.491 18.474 1.00 53.53 102 ASN A C 1
ATOM 751 O O . ASN A 1 102 ? -11.321 -1.451 19.584 1.00 53.53 102 ASN A O 1
#

pLDDT: mean 94.43, std 6.65, range [53.53, 98.31]

Sequence (102 aa):
MLAPLSACTGYDGQGDFDQHADGRLTRRQGEQAPFVFGGVQVLSPAAFEATPNGAFSLNHIYDSAAATGRLYGEVLDGRWMHVGTPEGVHAAQEVLASGLSN

Radius of gyration: 15.36 Å; chains: 1; bounding box: 30×26×46 Å